Protein AF-A0A815M3U6-F1 (afdb_monomer_lite)

pLDDT: mean 87.78, std 8.91, range [56.91, 95.94]

Structure (mmCIF, N/CA/C/O backbone):
data_AF-A0A815M3U6-F1
#
_entry.id   AF-A0A815M3U6-F1
#
loop_
_atom_site.group_PDB
_atom_site.id
_atom_site.type_symbol
_atom_site.label_atom_id
_atom_site.label_alt_id
_atom_site.label_comp_id
_atom_site.label_asym_id
_atom_site.label_entity_id
_atom_site.label_seq_id
_atom_site.pdbx_PDB_ins_code
_atom_site.Cartn_x
_atom_site.Cartn_y
_atom_site.Cartn_z
_atom_site.occupancy
_atom_site.B_iso_or_equiv
_atom_site.auth_seq_id
_atom_site.auth_comp_id
_atom_site.auth_asym_id
_atom_site.auth_atom_id
_atom_site.pdbx_PDB_model_num
ATOM 1 N N . ALA A 1 1 ? 5.614 4.919 0.898 1.00 80.44 1 ALA A N 1
ATOM 2 C CA . ALA A 1 1 ? 4.255 5.509 0.845 1.00 80.44 1 ALA A CA 1
ATOM 3 C C . ALA A 1 1 ? 4.034 6.233 2.158 1.00 80.44 1 ALA A C 1
ATOM 5 O O . ALA A 1 1 ? 4.065 5.589 3.197 1.00 80.44 1 ALA A O 1
ATOM 6 N N . ARG A 1 2 ? 3.893 7.560 2.130 1.00 87.69 2 ARG A N 1
ATOM 7 C CA . ARG A 1 2 ? 3.944 8.385 3.345 1.00 87.69 2 ARG A CA 1
ATOM 8 C C . ARG A 1 2 ? 2.627 8.373 4.095 1.00 87.69 2 ARG A C 1
ATOM 10 O O . ARG A 1 2 ? 1.573 8.512 3.481 1.00 87.69 2 ARG A O 1
ATOM 17 N N . THR A 1 3 ? 2.704 8.283 5.416 1.00 90.44 3 THR A N 1
ATOM 18 C CA . THR A 1 3 ? 1.543 8.394 6.297 1.00 90.44 3 THR A CA 1
ATOM 19 C C . THR A 1 3 ? 1.595 9.692 7.086 1.00 90.44 3 THR A C 1
ATOM 21 O O . THR A 1 3 ? 2.644 10.133 7.566 1.00 90.44 3 THR A O 1
ATOM 24 N N . PHE A 1 4 ? 0.431 10.315 7.207 1.00 92.62 4 PHE A N 1
ATOM 25 C CA . PHE A 1 4 ? 0.228 11.527 7.979 1.00 92.62 4 PHE A CA 1
ATOM 26 C C . PHE A 1 4 ? -0.971 11.307 8.889 1.00 92.62 4 PHE A C 1
ATOM 28 O O . PHE A 1 4 ? -1.939 10.658 8.493 1.00 92.62 4 PHE A O 1
ATOM 35 N N . ILE A 1 5 ? -0.911 11.863 10.093 1.00 93.12 5 ILE A N 1
ATOM 36 C CA . ILE A 1 5 ? -1.980 11.774 11.083 1.00 93.12 5 ILE A CA 1
ATOM 37 C C . ILE A 1 5 ? -2.538 13.163 11.378 1.00 93.12 5 ILE A C 1
ATOM 39 O O . ILE A 1 5 ? -1.798 14.146 11.454 1.00 93.12 5 ILE A O 1
ATOM 43 N N . SER A 1 6 ? -3.856 13.239 11.539 1.00 94.56 6 SER A N 1
ATOM 44 C CA . SER A 1 6 ? -4.550 14.421 12.034 1.00 94.56 6 SER A CA 1
ATOM 45 C C . SER A 1 6 ? -5.860 14.024 12.709 1.00 94.56 6 SER A C 1
ATOM 47 O O . SER A 1 6 ? -6.481 13.028 12.347 1.00 94.56 6 SER A O 1
ATOM 49 N N . THR A 1 7 ? -6.305 14.835 13.665 1.00 94.69 7 THR A N 1
ATOM 50 C CA . THR A 1 7 ? -7.661 14.777 14.231 1.00 94.69 7 THR A CA 1
ATOM 51 C C . THR A 1 7 ? -8.659 15.643 13.456 1.00 94.69 7 THR A C 1
ATOM 53 O O . THR A 1 7 ? -9.848 15.649 13.768 1.00 94.69 7 THR A O 1
ATOM 56 N N . ASN A 1 8 ? -8.192 16.385 12.447 1.00 95.00 8 ASN A N 1
ATOM 57 C CA . ASN A 1 8 ? -8.999 17.250 11.597 1.00 95.00 8 ASN A CA 1
ATOM 58 C C . ASN A 1 8 ? -8.639 17.006 10.120 1.00 95.00 8 ASN A C 1
ATOM 60 O O . ASN A 1 8 ? -7.518 17.320 9.716 1.00 95.00 8 ASN A O 1
ATOM 64 N N . PRO A 1 9 ? -9.569 16.528 9.274 1.00 93.12 9 PRO A N 1
ATOM 65 C CA . PRO A 1 9 ? -9.266 16.260 7.867 1.00 93.12 9 PRO A CA 1
ATOM 66 C C . PRO A 1 9 ? -8.820 17.513 7.091 1.00 93.12 9 PRO A C 1
ATOM 68 O O . PRO A 1 9 ? -8.157 17.394 6.063 1.00 93.12 9 PRO A O 1
ATOM 71 N N . LEU A 1 10 ? -9.149 18.715 7.580 1.00 95.19 10 LEU A N 1
ATOM 72 C CA . LEU A 1 10 ? -8.823 19.980 6.922 1.00 95.19 10 LEU A CA 1
ATOM 73 C C . LEU A 1 10 ? -7.428 20.534 7.257 1.00 95.19 10 LEU A C 1
ATOM 75 O O . LEU A 1 10 ? -7.032 21.533 6.660 1.00 95.19 10 LEU A O 1
ATOM 79 N N . GLY A 1 11 ? -6.669 19.955 8.194 1.00 93.31 11 GLY A N 1
ATOM 80 C CA . GLY A 1 11 ? -5.365 20.522 8.552 1.00 93.31 11 GLY A CA 1
ATOM 81 C C . GLY A 1 11 ? -4.680 19.864 9.741 1.00 93.31 11 GLY A C 1
ATOM 82 O O . GLY A 1 11 ? -5.146 18.854 10.248 1.00 93.31 11 GLY A O 1
ATOM 83 N N . ASN A 1 12 ? -3.566 20.448 10.193 1.00 95.12 12 ASN A N 1
ATOM 84 C CA . ASN A 1 12 ? -2.720 19.932 11.284 1.00 95.12 12 ASN A CA 1
ATOM 85 C C . ASN A 1 12 ? -2.173 18.513 11.047 1.00 95.12 12 ASN A C 1
ATOM 87 O O . ASN A 1 12 ? -1.914 17.766 11.989 1.00 95.12 12 ASN A O 1
ATOM 91 N N . TRP A 1 13 ? -1.975 18.158 9.778 1.00 95.94 13 TRP A N 1
ATOM 92 C CA . TRP A 1 13 ? -1.342 16.909 9.386 1.00 95.94 13 TRP A CA 1
ATOM 93 C C . TRP A 1 13 ? 0.107 16.874 9.863 1.00 95.94 13 TRP A C 1
ATOM 95 O O . TRP A 1 13 ? 0.918 17.721 9.489 1.00 95.94 13 TRP A O 1
ATOM 105 N N . THR A 1 14 ? 0.424 15.880 10.684 1.00 94.69 14 THR A N 1
ATOM 106 C CA . THR A 1 14 ? 1.785 15.604 11.145 1.00 94.69 14 THR A CA 1
ATOM 107 C C . THR A 1 14 ? 2.277 14.344 10.454 1.00 94.69 14 THR A C 1
ATOM 109 O O . THR A 1 14 ? 1.550 13.354 10.377 1.00 94.69 14 THR A O 1
ATOM 112 N N . TYR A 1 15 ? 3.497 14.382 9.922 1.00 92.06 15 TYR A N 1
ATOM 113 C CA . TYR A 1 15 ? 4.137 13.184 9.387 1.00 92.06 15 TYR A CA 1
ATOM 114 C C . TYR A 1 15 ? 4.285 12.137 10.497 1.00 92.06 15 TYR A C 1
ATOM 116 O O . TYR A 1 15 ? 4.791 12.453 11.573 1.00 92.06 15 TYR A O 1
ATOM 124 N N . LEU A 1 16 ? 3.829 10.912 10.232 1.00 90.75 16 LEU A N 1
ATOM 125 C CA . LEU A 1 16 ? 3.893 9.806 11.185 1.00 90.75 16 LEU A CA 1
ATOM 126 C C . L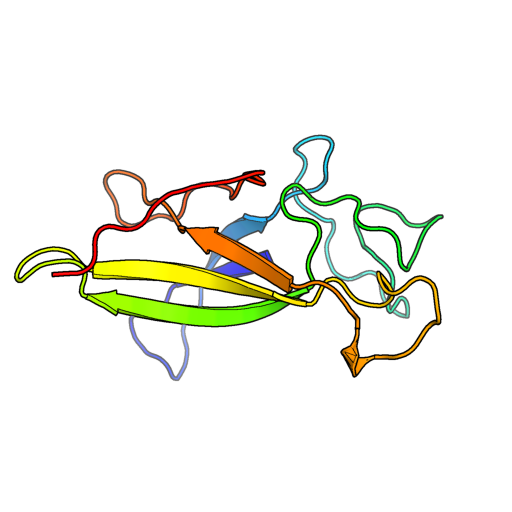EU A 1 16 ? 5.049 8.864 10.837 1.00 90.75 16 LEU A C 1
ATOM 128 O O . LEU A 1 16 ? 5.983 8.705 11.621 1.00 90.75 16 LEU A O 1
ATOM 132 N N . SER A 1 17 ? 4.988 8.243 9.659 1.00 89.94 17 SER A N 1
ATOM 133 C CA . SER A 1 17 ? 5.979 7.270 9.192 1.00 89.94 17 SER A CA 1
ATOM 134 C C . SER A 1 17 ? 5.854 6.992 7.689 1.00 89.94 17 SER A C 1
ATOM 136 O O . SER A 1 17 ? 4.931 7.461 7.013 1.00 89.94 17 SER A O 1
ATOM 138 N N . GLU A 1 18 ? 6.758 6.166 7.164 1.00 90.81 18 GLU A N 1
ATOM 139 C CA . GLU A 1 18 ? 6.567 5.485 5.886 1.00 90.81 18 GLU A CA 1
ATOM 140 C C . GLU A 1 18 ? 5.809 4.170 6.104 1.00 90.81 18 GLU A C 1
ATOM 142 O O . GLU A 1 18 ? 6.063 3.431 7.052 1.00 90.81 18 GLU A O 1
ATOM 147 N N . LEU A 1 19 ? 4.888 3.868 5.197 1.00 91.94 19 LEU A N 1
ATOM 148 C CA . LEU A 1 19 ? 4.189 2.588 5.108 1.00 91.94 19 LEU A CA 1
ATOM 149 C C . LEU A 1 19 ? 4.902 1.617 4.156 1.00 91.94 19 LEU A C 1
ATOM 151 O O . LEU A 1 19 ? 4.779 0.408 4.299 1.00 91.94 19 LEU A O 1
ATOM 155 N N . ASP A 1 20 ? 5.654 2.138 3.189 1.00 91.50 20 ASP A N 1
ATOM 156 C CA . ASP A 1 20 ? 6.360 1.347 2.178 1.00 91.50 20 ASP A CA 1
ATOM 157 C C . ASP A 1 20 ? 7.772 1.898 2.010 1.00 91.50 20 ASP A C 1
ATOM 159 O O . ASP A 1 20 ? 7.941 3.098 1.763 1.00 91.50 20 ASP A O 1
ATOM 163 N N . TYR A 1 21 ? 8.750 1.021 2.196 1.00 92.44 21 TYR A N 1
ATOM 164 C CA . TYR A 1 21 ? 10.175 1.315 2.289 1.00 92.44 21 TYR A CA 1
ATOM 165 C C . TYR A 1 21 ? 10.893 0.878 1.016 1.00 92.44 21 TYR A C 1
ATOM 167 O O . TYR A 1 21 ? 10.355 0.122 0.212 1.00 92.44 21 TYR A O 1
ATOM 175 N N . CYS A 1 22 ? 12.134 1.315 0.832 1.00 90.50 22 CYS A N 1
ATOM 176 C CA . CYS A 1 22 ? 13.000 0.742 -0.189 1.00 90.50 22 CYS A CA 1
ATOM 177 C C . CYS A 1 22 ? 13.299 -0.732 0.121 1.00 90.50 22 CYS A C 1
ATOM 179 O O . CYS A 1 22 ? 13.271 -1.148 1.280 1.00 90.50 22 CYS A O 1
ATOM 181 N N . ALA A 1 23 ? 13.622 -1.536 -0.896 1.00 88.00 23 ALA A N 1
ATOM 182 C CA . ALA A 1 23 ? 13.890 -2.968 -0.702 1.00 88.00 23 ALA A CA 1
ATOM 183 C C . ALA A 1 23 ? 15.095 -3.261 0.221 1.00 88.00 23 ALA A C 1
ATOM 185 O O . ALA A 1 23 ? 15.209 -4.365 0.748 1.00 88.00 23 ALA A O 1
ATOM 186 N N . ASP A 1 24 ? 15.978 -2.279 0.447 1.00 88.44 24 ASP A N 1
ATOM 187 C CA . ASP A 1 24 ? 17.077 -2.347 1.422 1.00 88.44 24 ASP A CA 1
ATOM 188 C C . ASP A 1 24 ? 16.650 -1.986 2.863 1.00 88.44 24 ASP A C 1
ATOM 190 O O . ASP A 1 24 ? 17.485 -1.941 3.767 1.00 88.44 24 ASP A O 1
ATOM 194 N N . GLY A 1 25 ? 15.357 -1.730 3.085 1.00 87.00 25 GLY A N 1
ATOM 195 C CA . GLY A 1 25 ? 14.752 -1.407 4.376 1.00 87.00 25 GLY A CA 1
ATOM 196 C C . GLY A 1 25 ? 14.827 0.068 4.772 1.00 87.00 25 GLY A C 1
ATOM 197 O O . GLY A 1 25 ? 14.348 0.426 5.849 1.00 87.00 25 GLY A O 1
ATOM 198 N N . LYS A 1 26 ? 15.411 0.946 3.947 1.00 90.56 26 LYS A N 1
ATOM 199 C CA . LYS A 1 26 ? 15.480 2.384 4.250 1.00 90.56 26 LYS A CA 1
ATOM 200 C C . LYS A 1 26 ? 14.215 3.115 3.829 1.00 90.56 26 LYS A C 1
ATOM 202 O O . LYS A 1 26 ? 13.527 2.719 2.890 1.00 90.56 26 LYS A O 1
ATOM 207 N N . ALA A 1 27 ? 13.916 4.206 4.530 1.00 89.31 27 ALA A N 1
ATOM 208 C CA . ALA A 1 27 ? 12.870 5.121 4.097 1.00 89.31 27 ALA A CA 1
ATOM 209 C C . ALA A 1 27 ? 13.246 5.709 2.722 1.00 89.31 27 ALA A C 1
ATOM 211 O O . ALA A 1 27 ? 14.421 6.043 2.521 1.00 89.31 27 ALA A O 1
ATOM 212 N N . PRO A 1 28 ? 12.292 5.847 1.786 1.00 87.19 28 PRO A N 1
ATOM 213 C CA . PRO A 1 28 ? 12.552 6.524 0.526 1.00 87.19 28 PRO A CA 1
ATOM 214 C C . PRO A 1 28 ? 13.015 7.966 0.789 1.00 87.19 28 PRO A C 1
ATOM 216 O O . PRO A 1 28 ? 12.457 8.620 1.677 1.00 87.19 28 PRO A O 1
ATOM 219 N N . PRO A 1 29 ? 14.018 8.480 0.055 1.00 82.69 29 PRO A N 1
ATOM 220 C CA . PRO A 1 29 ? 14.444 9.866 0.202 1.00 82.69 29 PRO A CA 1
ATOM 221 C C . PRO A 1 29 ? 13.290 10.839 -0.071 1.00 82.69 29 PRO A C 1
ATOM 223 O O . PRO A 1 29 ? 12.320 10.513 -0.764 1.00 82.69 29 PRO A O 1
ATOM 226 N N . ASP A 1 30 ? 13.409 12.052 0.471 1.00 74.31 30 ASP A N 1
ATOM 227 C CA . ASP A 1 30 ? 12.520 13.152 0.109 1.00 74.31 30 ASP A CA 1
ATOM 228 C C . ASP A 1 30 ? 12.556 13.439 -1.387 1.00 74.31 30 ASP A C 1
ATOM 230 O O . ASP A 1 30 ? 13.560 13.185 -2.053 1.00 74.31 30 ASP A O 1
ATOM 234 N N . HIS A 1 31 ? 11.414 13.925 -1.890 1.00 67.50 31 HIS A N 1
ATOM 235 C CA . HIS A 1 31 ? 11.199 14.269 -3.291 1.00 67.50 31 HIS A CA 1
ATOM 236 C C . HIS A 1 31 ? 12.458 14.889 -3.898 1.00 67.50 31 HIS A C 1
ATOM 238 O O . HIS A 1 31 ? 12.957 15.910 -3.421 1.00 67.50 31 HIS A O 1
ATOM 244 N N . ILE A 1 32 ? 12.964 14.260 -4.954 1.00 65.25 32 ILE A N 1
ATOM 245 C CA . ILE A 1 32 ? 14.096 14.781 -5.704 1.00 65.25 32 ILE A CA 1
ATOM 246 C C . ILE A 1 32 ? 13.515 15.683 -6.790 1.00 65.25 32 ILE A C 1
ATOM 248 O O . ILE A 1 32 ? 12.845 15.210 -7.709 1.00 65.25 32 ILE A O 1
ATOM 252 N N . ASP A 1 33 ? 13.746 16.989 -6.668 1.00 59.47 33 ASP A N 1
ATOM 253 C CA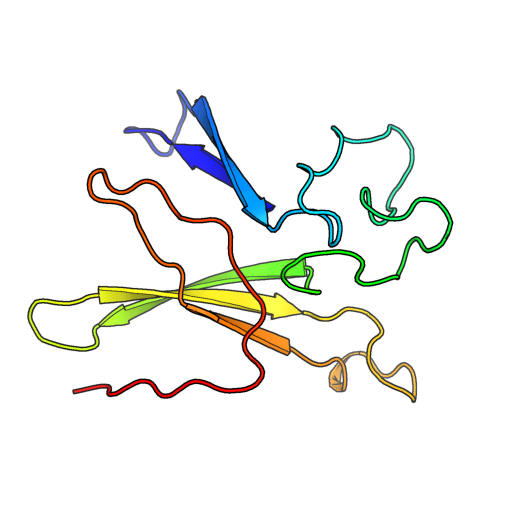 . ASP A 1 33 ? 13.222 17.976 -7.612 1.00 59.47 33 ASP A CA 1
ATOM 254 C C . ASP A 1 33 ? 13.581 17.632 -9.065 1.00 59.47 33 ASP A C 1
ATOM 256 O O . ASP A 1 33 ? 14.731 17.352 -9.406 1.00 59.47 33 ASP A O 1
ATOM 260 N N . GLY A 1 34 ? 12.564 17.653 -9.934 1.00 58.38 34 GLY A N 1
ATOM 261 C CA . GLY A 1 34 ? 12.702 17.357 -11.361 1.00 58.38 34 GLY A CA 1
ATOM 262 C C . GLY A 1 34 ? 12.725 15.868 -11.724 1.00 58.38 34 GLY A C 1
ATOM 263 O O . GLY A 1 34 ? 12.946 15.547 -12.892 1.00 58.38 34 GLY A O 1
ATOM 264 N N . GLN A 1 35 ? 12.485 14.959 -10.772 1.00 56.91 35 GLN A N 1
ATOM 265 C CA . GLN A 1 35 ? 12.508 13.515 -11.006 1.00 56.91 35 GLN A CA 1
ATOM 266 C C . GLN A 1 35 ? 11.157 12.846 -10.702 1.00 56.91 35 GLN A C 1
ATOM 268 O O . GLN A 1 35 ? 10.790 12.636 -9.553 1.00 56.91 35 GLN A O 1
ATOM 273 N N . ASN A 1 36 ? 10.457 12.394 -11.751 1.00 58.06 36 ASN A N 1
ATOM 274 C CA . ASN A 1 36 ? 9.323 11.457 -11.648 1.00 58.06 36 ASN A CA 1
ATOM 275 C C . ASN A 1 36 ? 9.822 9.998 -11.532 1.00 58.06 36 ASN A C 1
ATOM 277 O O . ASN A 1 36 ? 9.377 9.120 -12.269 1.00 58.06 36 ASN A O 1
ATOM 281 N N . ILE A 1 37 ? 10.836 9.765 -10.698 1.00 64.25 37 ILE A N 1
ATOM 282 C CA . ILE A 1 37 ? 11.643 8.535 -10.657 1.00 64.25 37 ILE A CA 1
ATOM 283 C C . ILE A 1 37 ? 11.288 7.749 -9.395 1.00 64.25 37 ILE A C 1
ATOM 285 O O . ILE A 1 37 ? 10.951 8.347 -8.376 1.00 64.25 37 ILE A O 1
ATOM 289 N N . ASN A 1 38 ? 11.403 6.418 -9.437 1.00 75.50 38 ASN A N 1
ATOM 290 C CA . ASN A 1 38 ? 11.474 5.592 -8.235 1.00 75.50 38 ASN A CA 1
ATOM 291 C C . ASN A 1 38 ? 12.569 6.126 -7.270 1.00 75.50 38 ASN A C 1
ATOM 293 O O . ASN A 1 38 ? 13.759 5.948 -7.545 1.00 75.50 38 ASN A O 1
ATOM 297 N N . PRO A 1 39 ? 12.211 6.721 -6.113 1.00 78.06 39 PRO A N 1
ATOM 298 C CA . PRO A 1 39 ? 13.182 7.294 -5.175 1.00 78.06 39 PRO A CA 1
ATOM 299 C C . PRO A 1 39 ? 14.106 6.242 -4.539 1.00 78.06 39 PRO A C 1
ATOM 301 O O . PRO A 1 39 ? 15.171 6.578 -4.030 1.00 78.06 39 PRO A O 1
ATOM 304 N N . CYS A 1 40 ? 13.733 4.964 -4.595 1.00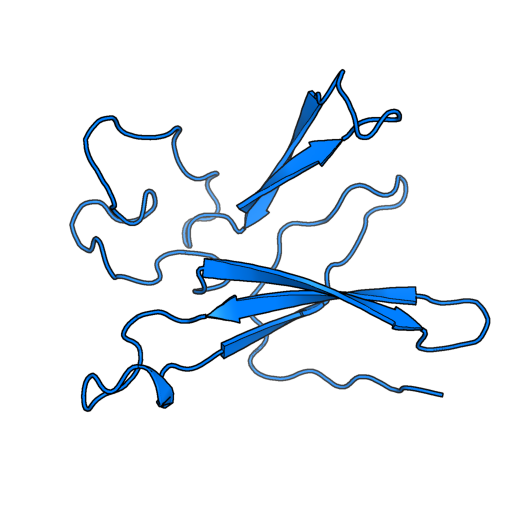 84.56 40 CYS A N 1
A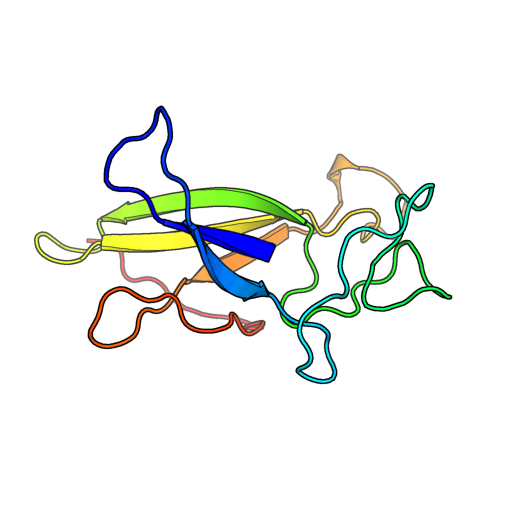TOM 305 C CA . CYS A 1 40 ? 14.539 3.845 -4.125 1.00 84.56 40 CYS A CA 1
ATOM 306 C C . CYS A 1 40 ? 15.482 3.276 -5.196 1.00 84.56 40 CYS A C 1
ATOM 308 O O . CYS A 1 40 ? 16.285 2.396 -4.887 1.00 84.56 40 CYS A O 1
ATOM 310 N N . SER A 1 41 ? 15.407 3.732 -6.452 1.00 82.50 41 SER A N 1
ATOM 311 C CA . SER A 1 41 ? 16.329 3.328 -7.520 1.00 82.50 41 SER A CA 1
ATOM 312 C C . SER A 1 41 ? 16.451 4.407 -8.599 1.00 82.50 41 SER A C 1
ATOM 314 O O . SER A 1 41 ? 15.706 4.428 -9.576 1.00 82.50 41 SER A O 1
ATOM 316 N N . LEU A 1 42 ? 17.449 5.285 -8.464 1.00 77.44 42 LEU A N 1
ATOM 317 C CA . LEU A 1 42 ? 17.665 6.387 -9.415 1.00 77.44 42 LEU A CA 1
ATOM 318 C C . LEU A 1 42 ? 18.036 5.913 -10.827 1.00 77.44 42 LEU A C 1
ATOM 320 O O . LEU A 1 42 ? 17.740 6.588 -11.809 1.00 77.44 42 LEU A O 1
ATOM 324 N N . ASN A 1 43 ? 18.676 4.745 -10.923 1.00 80.06 43 ASN A N 1
ATOM 325 C CA . ASN A 1 43 ? 19.095 4.153 -12.195 1.00 80.06 43 ASN A CA 1
ATOM 326 C C . ASN A 1 43 ? 17.986 3.322 -12.859 1.00 80.06 43 ASN A C 1
ATOM 328 O O . ASN A 1 43 ? 18.140 2.925 -14.011 1.00 80.06 43 ASN A O 1
ATOM 332 N N . ASP A 1 44 ? 16.891 3.053 -12.144 1.00 76.62 44 ASP A N 1
ATOM 333 C CA . ASP A 1 44 ? 15.727 2.336 -12.657 1.00 76.62 44 ASP A CA 1
ATOM 334 C C . ASP A 1 44 ? 14.440 3.085 -12.262 1.00 76.62 44 ASP A C 1
ATOM 336 O O . ASP A 1 44 ? 13.753 2.697 -11.311 1.00 76.62 44 ASP A O 1
ATOM 340 N N . PRO A 1 45 ? 14.113 4.188 -12.970 1.00 69.94 45 PRO A N 1
ATOM 341 C CA . PRO A 1 45 ? 12.994 5.072 -12.632 1.00 69.94 45 PRO A CA 1
ATOM 342 C C . PRO A 1 45 ? 11.637 4.375 -12.613 1.00 69.94 45 PRO A C 1
ATOM 344 O O . PRO A 1 45 ? 10.727 4.847 -11.936 1.00 69.94 45 PRO A O 1
ATOM 347 N N . TYR A 1 46 ? 11.508 3.280 -13.360 1.00 69.56 46 TYR A N 1
ATOM 348 C CA . TYR A 1 46 ? 10.291 2.478 -13.462 1.00 69.56 46 TYR A CA 1
ATOM 349 C C . TYR A 1 46 ? 10.408 1.154 -12.701 1.00 69.56 46 TYR A C 1
ATOM 351 O O . TYR A 1 46 ? 9.487 0.341 -12.735 1.00 69.56 46 TYR A O 1
ATOM 359 N N . GLY A 1 47 ? 11.535 0.931 -12.027 1.00 69.06 47 GLY A N 1
ATOM 360 C CA . GLY A 1 47 ? 11.784 -0.250 -11.228 1.00 69.06 47 GLY A CA 1
ATOM 361 C C . GLY A 1 47 ? 10.867 -0.313 -10.026 1.00 69.06 47 GLY A C 1
ATOM 362 O O . GLY A 1 47 ? 10.254 0.673 -9.615 1.00 69.06 47 GLY A O 1
ATOM 363 N N . THR A 1 48 ? 10.823 -1.476 -9.396 1.00 75.81 48 THR A N 1
ATOM 364 C CA . THR A 1 48 ? 9.934 -1.718 -8.264 1.00 75.81 48 THR A CA 1
ATOM 365 C C . THR A 1 48 ? 10.697 -1.939 -6.962 1.00 75.81 48 THR A C 1
ATOM 367 O O . THR A 1 48 ? 10.366 -2.841 -6.198 1.00 75.81 48 THR A O 1
ATOM 370 N N . ASN A 1 49 ? 11.756 -1.155 -6.728 1.00 86.25 49 ASN A N 1
ATOM 371 C CA . ASN A 1 49 ? 12.686 -1.326 -5.603 1.00 86.25 49 ASN A CA 1
ATOM 372 C C . ASN A 1 49 ? 12.110 -0.897 -4.235 1.00 86.25 49 ASN A C 1
ATOM 374 O O . ASN A 1 49 ? 12.770 -0.210 -3.457 1.00 86.25 49 ASN A O 1
ATOM 378 N N . PHE A 1 50 ? 10.874 -1.296 -3.960 1.00 89.94 50 PHE A N 1
ATOM 379 C CA . PHE A 1 50 ? 10.139 -1.067 -2.725 1.00 89.94 50 PHE A CA 1
ATOM 380 C C . PHE A 1 50 ? 9.801 -2.395 -2.048 1.00 89.94 50 PHE A C 1
ATOM 382 O O . PHE A 1 50 ? 9.761 -3.444 -2.696 1.00 89.94 50 PHE A O 1
ATOM 389 N N . THR A 1 51 ? 9.518 -2.344 -0.749 1.00 91.88 51 THR A N 1
ATOM 390 C CA . THR A 1 51 ? 9.031 -3.485 0.030 1.00 91.88 51 THR A CA 1
ATOM 391 C C . THR A 1 51 ? 7.696 -4.009 -0.485 1.00 91.88 51 THR A C 1
ATOM 393 O O . THR A 1 51 ? 7.478 -5.219 -0.466 1.00 91.88 51 THR A O 1
ATOM 396 N N . VAL A 1 52 ? 6.839 -3.127 -1.005 1.00 92.00 52 VAL A N 1
ATOM 397 C CA . VAL A 1 52 ? 5.682 -3.456 -1.833 1.00 92.00 52 VAL A CA 1
ATOM 398 C C . VAL A 1 52 ? 5.871 -2.783 -3.199 1.00 92.00 52 VAL A C 1
ATOM 400 O O . VAL A 1 52 ? 5.785 -1.568 -3.308 1.00 92.00 52 VAL A O 1
ATOM 403 N N . PRO A 1 53 ? 6.124 -3.544 -4.275 1.00 89.12 53 PRO A N 1
ATOM 404 C CA . PRO A 1 53 ? 6.478 -3.017 -5.593 1.00 89.12 53 PRO A CA 1
ATOM 405 C C . PRO A 1 53 ? 5.294 -2.395 -6.370 1.00 89.12 53 PRO A C 1
ATOM 407 O O . PRO A 1 53 ? 5.045 -2.801 -7.506 1.00 89.12 53 PRO A O 1
ATOM 410 N N . ALA A 1 54 ? 4.551 -1.449 -5.784 1.00 89.88 54 ALA A N 1
ATOM 411 C CA . ALA A 1 54 ? 3.369 -0.820 -6.379 1.00 89.88 54 ALA A CA 1
ATOM 412 C C . ALA A 1 54 ? 3.205 0.660 -5.987 1.00 89.88 54 ALA A C 1
ATOM 414 O O . ALA A 1 54 ? 3.554 1.082 -4.887 1.00 89.88 54 ALA A O 1
ATOM 415 N N . GLN A 1 55 ? 2.620 1.455 -6.884 1.00 87.38 55 GLN A N 1
ATOM 416 C CA . GLN A 1 55 ? 2.178 2.811 -6.572 1.00 87.38 55 GLN A CA 1
ATOM 417 C C . GLN A 1 55 ? 0.804 2.755 -5.903 1.00 87.38 55 GLN A C 1
ATOM 419 O O . GLN A 1 55 ? -0.111 2.113 -6.420 1.00 87.38 55 GLN A O 1
ATOM 424 N N . GLN A 1 56 ? 0.645 3.460 -4.779 1.00 90.75 56 GLN A N 1
ATOM 425 C CA . GLN A 1 56 ? -0.629 3.508 -4.063 1.00 90.75 56 GLN A CA 1
ATOM 426 C C . GLN A 1 56 ? -1.734 4.067 -4.959 1.00 90.75 56 GLN A C 1
ATOM 428 O O . GLN A 1 56 ? -1.610 5.170 -5.491 1.00 90.75 56 GLN A O 1
ATOM 433 N N . PHE A 1 57 ? -2.838 3.330 -5.047 1.00 92.00 57 PHE A N 1
ATOM 434 C CA . PHE A 1 57 ? -4.075 3.797 -5.656 1.00 92.00 57 PHE A CA 1
ATOM 435 C C . PHE A 1 57 ? -5.118 4.127 -4.583 1.00 92.00 57 PHE A C 1
ATOM 437 O O . PHE A 1 57 ? -5.710 5.203 -4.614 1.00 92.00 57 PHE A O 1
ATOM 444 N N . ASN A 1 58 ? -5.337 3.230 -3.612 1.00 94.00 58 ASN A N 1
ATOM 445 C CA . ASN A 1 58 ? -6.296 3.438 -2.521 1.00 94.00 58 ASN A CA 1
ATOM 446 C C . ASN A 1 58 ? -5.977 2.556 -1.295 1.00 94.00 58 ASN A C 1
ATOM 448 O O . ASN A 1 58 ? -5.126 1.670 -1.354 1.00 94.00 58 ASN A O 1
ATOM 452 N N . VAL A 1 59 ? -6.689 2.790 -0.194 1.00 94.94 59 VAL A N 1
ATOM 453 C CA . VAL A 1 59 ? -6.816 1.882 0.946 1.00 94.94 59 VAL A CA 1
ATOM 454 C C . VAL A 1 59 ? -8.294 1.520 1.089 1.00 94.94 59 VAL A C 1
ATOM 456 O O . VAL A 1 59 ? -9.124 2.382 1.364 1.00 94.94 59 VAL A O 1
ATOM 459 N N . ALA A 1 60 ? -8.637 0.250 0.885 1.00 94.44 60 ALA A N 1
ATOM 460 C CA . ALA A 1 60 ? -9.997 -0.239 1.074 1.00 94.44 60 ALA A CA 1
ATOM 461 C C . ALA A 1 60 ? -10.237 -0.615 2.543 1.00 94.44 60 ALA A C 1
ATOM 463 O O . ALA A 1 60 ? -9.395 -1.253 3.172 1.00 94.44 60 ALA A O 1
ATOM 464 N N . THR A 1 61 ? -11.402 -0.252 3.073 1.00 94.38 61 THR A N 1
ATOM 465 C CA . THR A 1 61 ? -11.854 -0.641 4.414 1.00 94.38 61 THR A CA 1
ATOM 466 C C . THR A 1 61 ? -12.789 -1.840 4.291 1.00 94.38 61 THR A C 1
ATOM 468 O O . THR A 1 61 ? -13.826 -1.750 3.634 1.00 94.38 61 THR A O 1
ATOM 471 N N . LEU A 1 62 ? -12.413 -2.965 4.893 1.00 92.50 62 LEU A N 1
ATOM 472 C CA . LEU A 1 62 ? -13.112 -4.242 4.788 1.00 92.50 62 LEU A CA 1
ATOM 473 C C . LEU A 1 62 ? -13.572 -4.686 6.185 1.00 92.50 62 LEU A C 1
ATOM 475 O O . LEU A 1 62 ? -12.724 -5.066 6.993 1.00 92.50 62 LEU A O 1
ATOM 479 N N . PRO A 1 63 ? -14.878 -4.659 6.501 1.00 91.38 63 PRO A N 1
ATOM 480 C CA . PRO A 1 63 ? -15.377 -5.308 7.707 1.00 91.38 63 PRO A CA 1
ATOM 481 C C . PRO A 1 63 ? -15.233 -6.824 7.524 1.00 91.38 63 PRO A C 1
ATOM 483 O O . PRO A 1 63 ? -15.816 -7.391 6.602 1.00 91.38 63 PRO A O 1
ATOM 486 N N . ILE A 1 64 ? -14.406 -7.467 8.348 1.00 91.69 64 ILE A N 1
ATOM 487 C CA . ILE A 1 64 ? -14.165 -8.921 8.275 1.00 91.69 64 ILE A CA 1
ATOM 488 C C . ILE A 1 64 ? -14.907 -9.688 9.374 1.00 91.69 64 ILE A C 1
ATOM 490 O O . ILE A 1 64 ? -15.094 -10.897 9.258 1.00 91.69 64 ILE A O 1
ATOM 494 N N . SER A 1 65 ? -15.391 -8.981 10.397 1.00 89.25 65 SER A N 1
ATOM 495 C CA . SER A 1 65 ? -16.378 -9.457 11.368 1.00 89.25 65 SER A CA 1
ATOM 496 C C . SER A 1 65 ? -17.173 -8.270 11.936 1.00 89.25 65 SER A C 1
ATOM 498 O O . SER A 1 65 ? -16.970 -7.123 11.533 1.00 89.25 65 SER A O 1
ATOM 500 N N . SER A 1 66 ? -18.068 -8.517 12.898 1.00 87.69 66 SER A N 1
ATOM 501 C CA . SER A 1 66 ? -18.800 -7.454 13.605 1.00 87.69 66 SER A CA 1
ATOM 502 C C . SER A 1 66 ? -17.910 -6.533 14.446 1.00 87.69 66 SER A C 1
ATOM 504 O O . SER A 1 66 ? -18.337 -5.434 14.790 1.00 87.69 66 SER A O 1
ATOM 506 N N . GLU A 1 67 ? -16.703 -6.978 14.800 1.00 89.06 67 GLU A N 1
ATOM 507 C CA . GLU A 1 67 ? -15.787 -6.258 15.697 1.00 89.06 67 GLU A CA 1
ATOM 508 C C . GLU A 1 67 ? -14.459 -5.894 15.021 1.00 89.06 67 GLU A C 1
ATOM 510 O O . GLU A 1 67 ? -13.691 -5.099 15.558 1.00 89.06 67 GLU A O 1
ATOM 515 N N . GLU A 1 68 ? -14.185 -6.443 13.836 1.00 89.25 68 GLU A N 1
ATOM 516 C CA . GLU A 1 68 ? -12.884 -6.330 13.186 1.00 89.25 68 GLU A CA 1
ATOM 517 C C . GLU A 1 68 ? -12.996 -5.716 11.789 1.00 89.25 68 GLU A C 1
ATOM 519 O O . GLU A 1 68 ? -13.750 -6.167 10.921 1.00 89.25 68 GLU A O 1
ATOM 524 N N . THR A 1 69 ? -12.195 -4.674 11.572 1.00 92.19 69 THR A N 1
ATOM 525 C CA . THR A 1 69 ? -12.044 -3.998 10.286 1.00 92.19 69 THR A CA 1
ATOM 526 C C . THR A 1 69 ? -10.611 -4.141 9.803 1.00 92.19 69 THR A C 1
ATOM 528 O O . THR A 1 69 ? -9.670 -3.735 10.481 1.00 92.19 69 THR A O 1
ATOM 531 N N . LEU A 1 70 ? -10.457 -4.673 8.597 1.00 93.44 70 LEU A N 1
ATOM 532 C CA . LEU A 1 70 ? -9.192 -4.752 7.891 1.00 93.44 70 LEU A CA 1
ATOM 533 C C . LEU A 1 70 ? -9.033 -3.547 6.960 1.00 93.44 70 LEU A C 1
ATOM 535 O O . LEU A 1 70 ? -9.941 -3.203 6.203 1.00 93.44 70 LEU A O 1
ATOM 539 N N . TYR A 1 71 ? -7.842 -2.957 6.951 1.00 94.81 71 TYR A N 1
ATOM 540 C CA . TYR A 1 71 ? -7.453 -1.959 5.958 1.00 94.81 71 TYR A CA 1
ATOM 541 C C . TYR A 1 71 ? -6.554 -2.619 4.915 1.00 94.81 71 TYR A C 1
ATOM 543 O O . TYR A 1 71 ? -5.539 -3.224 5.246 1.00 94.81 71 TYR A O 1
ATOM 551 N N . MET A 1 72 ? -6.936 -2.529 3.647 1.00 95.25 72 MET A N 1
ATOM 552 C CA . MET A 1 72 ? -6.253 -3.176 2.532 1.00 95.25 72 MET A CA 1
ATOM 553 C C . MET A 1 72 ? -5.617 -2.116 1.643 1.00 95.25 72 MET A C 1
ATOM 555 O O . MET A 1 72 ? -6.322 -1.371 0.963 1.00 95.25 72 MET A O 1
ATOM 559 N N . TYR A 1 73 ? -4.290 -2.061 1.621 1.00 95.88 73 TYR A N 1
ATOM 560 C CA . TYR A 1 73 ? -3.567 -1.302 0.612 1.00 95.88 73 TYR A CA 1
ATOM 561 C C . TYR A 1 73 ? -3.843 -1.898 -0.769 1.00 95.88 73 TYR A C 1
ATOM 563 O O . TYR A 1 73 ? -3.752 -3.112 -0.965 1.00 95.88 73 TYR A O 1
ATOM 571 N N . TYR A 1 74 ? -4.133 -1.028 -1.730 1.00 94.69 74 TYR A N 1
ATOM 572 C CA . TYR A 1 74 ? -4.317 -1.372 -3.129 1.00 94.69 74 TYR A CA 1
ATOM 573 C C . TYR A 1 74 ? -3.484 -0.434 -4.007 1.00 94.69 74 TYR A C 1
ATOM 575 O O . TYR A 1 74 ? -3.599 0.794 -3.917 1.00 94.69 74 TYR A O 1
ATOM 583 N N . GLY A 1 75 ? -2.648 -1.017 -4.866 1.00 93.12 75 GLY A N 1
ATOM 584 C CA . GLY A 1 75 ? -1.758 -0.272 -5.750 1.00 93.12 75 GLY A CA 1
ATOM 585 C C . GLY A 1 75 ? -1.525 -0.928 -7.109 1.00 93.12 75 GLY A C 1
ATOM 586 O O . GLY A 1 75 ? -1.662 -2.141 -7.270 1.00 93.12 75 GLY A O 1
ATOM 587 N N . GLU A 1 76 ? -1.145 -0.106 -8.087 1.00 91.19 76 GLU A N 1
ATOM 588 C CA . GLU A 1 76 ? -0.794 -0.524 -9.450 1.00 91.19 76 GLU A CA 1
ATOM 589 C C . GLU A 1 76 ? 0.714 -0.784 -9.544 1.00 91.19 76 GLU A C 1
ATOM 591 O O . GLU A 1 76 ? 1.539 0.027 -9.113 1.00 91.19 76 GLU A O 1
ATOM 596 N N . ARG A 1 77 ? 1.095 -1.909 -10.149 1.00 90.19 77 ARG A N 1
ATOM 597 C CA . ARG A 1 77 ? 2.475 -2.185 -10.550 1.00 90.19 77 ARG A CA 1
ATOM 598 C C . ARG A 1 77 ? 2.675 -1.623 -11.953 1.00 90.19 77 ARG A C 1
ATOM 600 O O . ARG A 1 77 ? 2.579 -2.350 -12.940 1.00 90.19 77 ARG A O 1
ATOM 607 N N . PHE A 1 78 ? 2.896 -0.317 -12.028 1.00 86.44 78 PHE A N 1
ATOM 608 C CA . PHE A 1 78 ? 3.018 0.412 -13.289 1.00 86.44 78 PHE A CA 1
ATOM 609 C C . PHE A 1 78 ? 4.060 -0.223 -14.225 1.00 86.44 78 PHE A C 1
ATOM 611 O O . PHE A 1 78 ? 5.179 -0.504 -13.793 1.00 86.44 78 PHE A O 1
ATOM 618 N N . ARG A 1 79 ? 3.700 -0.422 -15.503 1.00 87.94 79 ARG A N 1
ATOM 619 C CA . ARG A 1 79 ? 4.553 -1.039 -16.545 1.00 87.94 79 ARG A CA 1
ATOM 620 C C . ARG A 1 79 ? 5.028 -2.458 -16.225 1.00 87.94 79 ARG A C 1
ATOM 622 O O . ARG A 1 79 ? 6.093 -2.878 -16.674 1.00 87.94 79 ARG A O 1
ATOM 629 N N . SER A 1 80 ? 4.258 -3.207 -15.448 1.00 89.81 80 SER A N 1
ATOM 630 C CA . SER A 1 80 ? 4.562 -4.618 -15.187 1.00 89.81 80 SER A CA 1
ATOM 631 C C . SER A 1 80 ? 4.083 -5.552 -16.299 1.00 89.81 80 SER A C 1
ATOM 633 O O . SER A 1 80 ? 4.531 -6.697 -16.367 1.00 89.81 80 SER A O 1
ATOM 635 N N . SER A 1 81 ? 3.203 -5.072 -17.179 1.00 93.50 81 SER A N 1
ATOM 636 C CA . SER A 1 81 ? 2.763 -5.791 -18.371 1.00 93.50 81 SER A CA 1
ATOM 637 C C . SER A 1 81 ? 3.914 -6.029 -19.357 1.00 93.50 81 SER A C 1
ATOM 639 O O . SER A 1 81 ? 4.655 -5.118 -19.725 1.00 93.50 81 SER A O 1
ATOM 641 N N . TYR A 1 82 ? 4.052 -7.271 -19.830 1.00 92.38 82 TYR A N 1
ATOM 642 C CA . TYR A 1 82 ? 5.077 -7.630 -20.820 1.00 92.38 82 TYR A CA 1
ATOM 643 C C . TYR A 1 82 ? 4.834 -6.966 -22.186 1.00 92.38 82 TYR A C 1
ATOM 645 O O . TYR A 1 82 ? 5.778 -6.633 -22.898 1.00 92.38 82 TYR A O 1
ATOM 653 N N . ASP A 1 83 ? 3.567 -6.770 -22.551 1.00 95.19 83 ASP A N 1
ATOM 654 C CA . ASP A 1 83 ? 3.141 -6.164 -23.816 1.00 95.19 83 ASP A CA 1
ATOM 655 C C . ASP A 1 83 ? 3.018 -4.630 -23.751 1.00 95.19 83 ASP A C 1
ATOM 657 O O . ASP A 1 83 ? 2.746 -3.989 -24.767 1.00 95.19 83 ASP A O 1
ATOM 661 N N . GLY A 1 84 ? 3.221 -4.033 -22.572 1.00 89.88 84 GLY A N 1
ATOM 662 C CA . GLY A 1 84 ? 3.086 -2.597 -22.338 1.00 89.88 84 GLY A CA 1
ATOM 663 C C . GLY A 1 84 ? 1.643 -2.080 -22.363 1.00 89.88 84 GLY A C 1
ATOM 664 O O . GLY A 1 84 ? 1.435 -0.862 -22.373 1.00 89.88 84 GLY A O 1
ATOM 665 N N . ILE A 1 85 ? 0.638 -2.962 -22.389 1.00 94.31 85 ILE A N 1
ATOM 666 C CA . ILE A 1 85 ? -0.768 -2.565 -22.329 1.00 94.31 85 ILE A CA 1
ATOM 667 C C . ILE A 1 85 ? -1.130 -2.274 -20.875 1.00 94.31 85 ILE A C 1
ATOM 669 O O . ILE A 1 85 ? -1.169 -3.169 -20.037 1.00 94.31 85 ILE A O 1
ATOM 673 N N . LYS A 1 86 ? -1.506 -1.022 -20.588 1.00 89.69 86 LYS A N 1
ATOM 674 C CA . LYS A 1 86 ? -1.826 -0.575 -19.222 1.00 89.69 86 LYS A CA 1
ATOM 675 C C . LYS A 1 86 ? -2.869 -1.448 -18.509 1.00 89.69 86 LYS A C 1
ATOM 677 O O . LYS A 1 86 ? -2.748 -1.704 -17.321 1.00 89.69 86 LYS A O 1
ATOM 682 N N . GLY A 1 87 ? -3.883 -1.933 -19.227 1.00 94.12 87 GLY A N 1
ATOM 683 C CA . GLY A 1 87 ? -4.921 -2.801 -18.654 1.00 94.12 87 GLY A CA 1
ATOM 684 C C . GLY A 1 87 ? -4.423 -4.171 -18.174 1.00 94.12 87 GLY A C 1
ATOM 685 O O . GLY A 1 87 ? -5.165 -4.870 -17.491 1.00 94.12 87 GLY A O 1
ATOM 686 N N . HIS A 1 88 ? -3.197 -4.558 -18.530 1.00 95.62 88 HIS A N 1
ATOM 687 C CA . HIS A 1 88 ? -2.552 -5.800 -18.107 1.00 95.62 88 HIS A CA 1
ATOM 688 C C . HIS A 1 88 ? -1.518 -5.583 -16.995 1.00 95.62 88 HIS A C 1
ATOM 690 O O . HIS A 1 88 ? -0.866 -6.544 -16.583 1.00 95.62 88 HIS A O 1
ATOM 696 N N . ASP A 1 89 ? -1.343 -4.348 -16.510 1.00 93.19 89 ASP A N 1
ATOM 697 C CA . ASP A 1 89 ? -0.472 -4.098 -15.369 1.00 93.19 89 ASP A CA 1
ATOM 698 C C . ASP A 1 89 ? -1.014 -4.827 -14.132 1.00 93.19 89 ASP A C 1
ATOM 700 O O . ASP A 1 89 ? -2.207 -4.812 -13.814 1.00 93.19 89 ASP A O 1
ATOM 704 N N . PHE A 1 90 ? -0.112 -5.503 -13.428 1.00 93.19 90 PHE A N 1
ATOM 705 C CA . PHE A 1 90 ? -0.432 -6.200 -12.199 1.00 93.19 90 PHE A CA 1
ATOM 706 C C . PHE A 1 90 ? -0.819 -5.223 -11.095 1.00 93.19 90 PHE A C 1
ATOM 708 O O . PHE A 1 90 ? -0.444 -4.052 -11.077 1.00 93.19 90 PHE A O 1
ATOM 715 N N . GLN A 1 91 ? -1.520 -5.755 -10.106 1.00 93.50 91 GLN A N 1
ATOM 716 C CA . GLN A 1 91 ? -1.900 -5.031 -8.905 1.00 93.50 91 GLN A CA 1
ATOM 717 C C . GLN A 1 91 ? -1.225 -5.667 -7.693 1.00 93.50 91 GLN A C 1
ATOM 719 O O . GLN A 1 91 ? -0.946 -6.868 -7.684 1.00 93.50 91 GLN A O 1
ATOM 724 N N . ALA A 1 92 ? -0.975 -4.864 -6.665 1.00 93.25 92 ALA A N 1
ATOM 725 C CA . ALA A 1 92 ? -0.605 -5.345 -5.343 1.00 93.25 92 ALA A CA 1
ATOM 726 C C . ALA A 1 92 ? -1.739 -5.043 -4.364 1.00 93.25 92 ALA A C 1
ATOM 728 O O . ALA A 1 92 ? -2.235 -3.918 -4.298 1.00 93.25 92 ALA A O 1
ATOM 729 N N . TRP A 1 93 ? -2.115 -6.064 -3.604 1.00 95.31 93 TRP A N 1
ATOM 730 C CA . TRP A 1 93 ? -3.126 -6.007 -2.557 1.00 95.31 93 TRP A CA 1
ATOM 731 C C . TRP A 1 93 ? -2.452 -6.479 -1.280 1.00 95.31 93 TRP A C 1
ATOM 733 O O . TRP A 1 93 ? -1.963 -7.605 -1.254 1.00 95.31 93 TRP A O 1
ATOM 743 N N . ILE A 1 94 ? -2.337 -5.618 -0.271 1.00 95.75 94 ILE A N 1
ATOM 744 C CA . ILE A 1 94 ? -1.559 -5.910 0.938 1.00 95.75 94 ILE A CA 1
ATOM 745 C C . ILE A 1 94 ? -2.358 -5.488 2.177 1.00 95.75 94 ILE A C 1
ATOM 7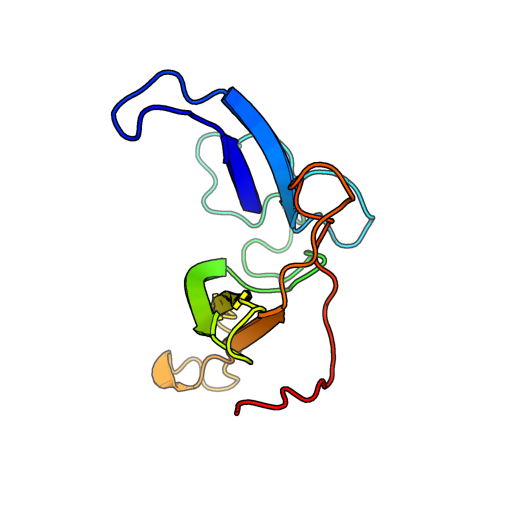47 O O . ILE A 1 94 ? -2.757 -4.325 2.268 1.00 95.75 94 ILE A O 1
ATOM 751 N N . PRO A 1 95 ? -2.602 -6.386 3.149 1.00 94.81 95 PRO A N 1
ATOM 752 C CA . PRO A 1 95 ? -3.227 -5.991 4.403 1.00 94.81 95 PRO A CA 1
ATOM 753 C C . PRO A 1 95 ? -2.298 -5.047 5.179 1.00 94.81 95 PRO A C 1
ATOM 755 O O . PRO A 1 95 ? -1.112 -5.333 5.353 1.00 94.81 95 PRO A O 1
ATOM 758 N N . ILE A 1 96 ? -2.844 -3.927 5.647 1.00 94.50 96 ILE A N 1
ATOM 759 C CA . ILE A 1 96 ? -2.153 -2.996 6.539 1.00 94.50 96 ILE A CA 1
ATOM 760 C C . ILE A 1 96 ? -2.310 -3.517 7.964 1.00 94.50 96 ILE A C 1
ATOM 762 O O . ILE A 1 96 ? -3.421 -3.672 8.468 1.00 94.50 96 ILE A O 1
ATOM 766 N N . GLU A 1 97 ? -1.181 -3.776 8.611 1.00 93.06 97 GLU A N 1
ATOM 767 C CA . GLU A 1 97 ? -1.127 -4.185 10.010 1.00 93.06 97 GLU A CA 1
ATOM 768 C C . GLU A 1 97 ? -0.793 -2.988 10.900 1.00 93.06 97 GLU A C 1
ATOM 770 O O . GLU A 1 97 ? -0.021 -2.114 10.507 1.00 93.06 97 GLU A O 1
ATOM 775 N N . PHE A 1 98 ? -1.309 -2.984 12.127 1.00 92.06 98 PHE A N 1
ATOM 776 C CA . PHE A 1 98 ? -1.091 -1.912 13.098 1.00 92.06 98 PHE A CA 1
ATOM 777 C C . PHE A 1 98 ? -0.331 -2.425 14.327 1.00 92.06 98 PHE A C 1
ATOM 779 O O . PHE A 1 98 ? -0.346 -3.618 14.647 1.00 92.06 98 PHE A O 1
ATOM 786 N N . MET A 1 99 ? 0.397 -1.528 14.986 1.00 89.44 99 MET A N 1
ATOM 787 C CA . MET A 1 99 ? 0.956 -1.733 16.327 1.00 89.44 99 MET A CA 1
ATOM 788 C C . MET A 1 99 ? -0.097 -1.397 17.402 1.00 89.44 99 MET A C 1
ATOM 790 O O . MET A 1 99 ? -1.172 -0.907 17.072 1.00 89.44 99 MET A O 1
ATOM 794 N N . GLU A 1 100 ? 0.205 -1.627 18.687 1.00 82.56 100 GLU A N 1
ATOM 795 C CA . GLU A 1 100 ? -0.724 -1.435 19.830 1.00 82.56 100 GLU A CA 1
ATOM 796 C C . GLU A 1 100 ? -1.249 0.009 20.029 1.00 82.56 100 GLU A C 1
ATOM 798 O O . GLU A 1 100 ? -2.034 0.267 20.934 1.00 82.56 100 GLU A O 1
ATOM 803 N N . ASN A 1 101 ? -0.833 0.964 19.197 1.00 83.69 101 ASN A N 1
ATOM 804 C CA . ASN A 1 101 ? -1.183 2.384 19.258 1.00 83.69 101 ASN A CA 1
ATOM 805 C C . ASN A 1 101 ? -1.691 2.939 17.914 1.00 83.69 101 ASN A C 1
ATOM 807 O O . ASN A 1 101 ? -1.464 4.111 17.613 1.00 83.69 101 ASN A O 1
ATOM 811 N N . ASP A 1 102 ? -2.309 2.090 17.088 1.00 85.06 102 ASP A N 1
ATOM 812 C CA . ASP A 1 102 ? -2.845 2.432 15.760 1.00 85.06 102 ASP A CA 1
ATOM 813 C C . ASP A 1 102 ? -1.808 3.022 14.789 1.00 85.06 102 ASP A C 1
ATOM 815 O O . ASP A 1 102 ? -2.147 3.633 13.773 1.00 85.06 102 ASP A O 1
ATOM 819 N N . ILE A 1 103 ? -0.518 2.806 15.055 1.00 89.00 103 ILE A N 1
ATOM 820 C CA . ILE A 1 103 ? 0.546 3.148 14.115 1.00 89.00 103 ILE A CA 1
ATOM 821 C C . ILE A 1 103 ? 0.675 2.008 13.096 1.00 89.00 103 ILE A C 1
ATOM 823 O O . ILE A 1 103 ? 0.917 0.863 13.500 1.00 89.00 103 ILE A O 1
ATOM 827 N N . PRO A 1 104 ? 0.562 2.288 11.784 1.00 92.00 104 PRO A N 1
ATOM 828 C CA . PRO A 1 104 ? 0.775 1.283 10.752 1.00 92.00 104 PRO A CA 1
ATOM 829 C C . PRO A 1 104 ? 2.195 0.712 10.802 1.00 92.00 104 PRO A C 1
ATOM 831 O O . PRO A 1 104 ? 3.179 1.448 10.918 1.00 92.00 104 PRO A O 1
ATOM 834 N N . LYS A 1 105 ? 2.315 -0.608 10.674 1.00 93.38 105 LYS A N 1
ATOM 835 C CA . LYS A 1 105 ? 3.598 -1.284 10.466 1.00 93.38 105 LYS A CA 1
ATOM 836 C C . LYS A 1 105 ? 4.065 -1.092 9.019 1.00 93.38 105 LYS A C 1
ATOM 838 O O . LYS A 1 105 ? 3.222 -1.006 8.124 1.00 93.38 105 LYS A O 1
ATOM 843 N N . PRO A 1 106 ? 5.386 -1.110 8.760 1.00 92.94 106 PRO A N 1
ATOM 844 C CA . PRO A 1 106 ? 5.907 -1.218 7.402 1.00 92.94 106 PRO A CA 1
ATOM 845 C C . PRO A 1 106 ? 5.270 -2.399 6.665 1.00 92.94 106 PRO A C 1
ATOM 847 O O . PRO A 1 106 ? 5.255 -3.524 7.173 1.00 92.94 106 PRO A O 1
ATOM 850 N N . MET A 1 107 ? 4.744 -2.150 5.470 1.00 93.50 107 MET A N 1
ATOM 851 C CA . MET A 1 107 ? 4.184 -3.200 4.634 1.00 93.50 107 MET A CA 1
ATOM 852 C C . MET A 1 107 ? 5.284 -4.129 4.131 1.00 93.50 107 MET A C 1
ATOM 854 O O . MET A 1 107 ? 6.412 -3.723 3.855 1.00 93.50 107 MET A O 1
ATOM 858 N N . ARG A 1 108 ? 4.919 -5.396 3.952 1.00 91.19 108 ARG A N 1
ATOM 859 C CA . ARG A 1 108 ? 5.749 -6.407 3.300 1.00 91.19 108 ARG A CA 1
ATOM 860 C C . ARG A 1 108 ? 4.963 -7.047 2.172 1.00 91.19 108 ARG A C 1
ATOM 862 O O . ARG A 1 108 ? 3.756 -7.247 2.293 1.00 91.19 108 ARG A O 1
ATOM 869 N N . PHE A 1 109 ? 5.645 -7.382 1.084 1.00 90.25 109 PHE A N 1
ATOM 870 C CA . PHE A 1 109 ? 5.006 -8.097 -0.006 1.00 90.25 109 PHE A CA 1
ATOM 871 C C . PHE A 1 109 ? 4.688 -9.539 0.396 1.00 90.25 109 PHE A C 1
ATOM 873 O O . PHE A 1 109 ? 5.566 -10.292 0.823 1.00 90.25 109 PHE A O 1
ATOM 880 N N . TYR A 1 110 ? 3.430 -9.929 0.217 1.00 90.94 110 TYR A N 1
ATOM 881 C CA . TYR A 1 110 ? 2.973 -11.300 0.393 1.00 90.94 110 TYR A CA 1
ATOM 882 C C . TYR A 1 110 ? 2.697 -11.919 -0.973 1.00 90.94 110 TYR A C 1
ATOM 884 O O . TYR A 1 110 ? 1.913 -11.384 -1.751 1.00 90.94 110 TYR A O 1
ATOM 892 N N . ASN A 1 111 ? 3.293 -13.080 -1.251 1.00 90.19 111 ASN A N 1
ATOM 893 C CA . ASN A 1 111 ? 2.989 -13.822 -2.481 1.00 90.19 111 ASN A CA 1
ATOM 894 C C . ASN A 1 111 ? 1.552 -14.361 -2.488 1.00 90.19 111 ASN A C 1
ATOM 896 O O . ASN A 1 111 ? 0.965 -14.563 -3.546 1.00 90.19 111 ASN A O 1
ATOM 900 N N . ASN A 1 112 ? 1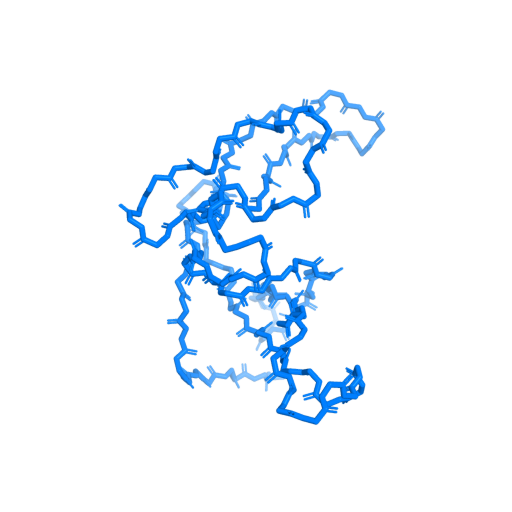.007 -14.637 -1.304 1.00 92.75 112 ASN A N 1
ATOM 901 C CA . ASN A 1 112 ? -0.383 -14.997 -1.087 1.00 92.75 112 ASN A CA 1
ATOM 902 C C . ASN A 1 112 ? -0.772 -14.680 0.362 1.00 92.75 112 ASN A C 1
ATOM 904 O O . ASN A 1 112 ? 0.077 -14.622 1.251 1.00 92.75 112 ASN A O 1
ATOM 908 N N . PHE A 1 113 ? -2.063 -14.474 0.576 1.00 92.19 113 PHE A N 1
ATOM 909 C CA . PHE A 1 113 ? -2.702 -14.422 1.885 1.00 92.19 113 PHE A CA 1
ATOM 910 C C . PHE A 1 113 ? -4.169 -14.829 1.710 1.00 92.19 113 PHE A C 1
ATOM 912 O O . PHE A 1 113 ? -4.666 -14.951 0.589 1.00 92.19 113 PHE A O 1
ATOM 919 N N . THR A 1 114 ? -4.866 -15.078 2.812 1.00 91.75 114 THR A N 1
ATOM 920 C CA . THR A 1 114 ? -6.296 -15.404 2.813 1.00 91.75 114 THR A CA 1
ATOM 921 C C . THR A 1 114 ? -7.017 -14.431 3.726 1.00 91.75 114 THR A C 1
ATOM 923 O O . THR A 1 114 ? -6.532 -14.143 4.818 1.00 91.75 114 THR A O 1
ATOM 926 N N . LEU A 1 115 ? -8.167 -13.935 3.274 1.00 88.31 115 LEU A N 1
ATOM 927 C CA . LEU A 1 115 ? -9.083 -13.145 4.087 1.00 88.31 115 LEU A CA 1
ATOM 928 C C . LEU A 1 115 ? -10.343 -13.961 4.325 1.00 88.31 115 LEU A C 1
ATOM 930 O O . LEU A 1 115 ? -10.938 -14.467 3.375 1.00 88.31 115 LEU A O 1
ATOM 934 N N . ASN A 1 116 ? -10.753 -14.052 5.582 1.00 86.00 116 ASN A N 1
ATOM 935 C CA . ASN A 1 116 ? -12.044 -14.614 5.944 1.00 86.00 116 ASN A CA 1
ATOM 936 C C . ASN A 1 116 ? -13.001 -13.443 6.141 1.00 86.00 116 ASN A C 1
ATOM 938 O O . ASN A 1 116 ? -12.850 -12.689 7.094 1.00 86.00 116 ASN A O 1
ATOM 942 N N . ILE A 1 117 ? -13.928 -13.267 5.205 1.00 82.94 117 ILE A N 1
ATOM 943 C CA . ILE A 1 117 ? -14.952 -12.221 5.260 1.00 82.94 117 ILE A CA 1
ATOM 944 C C . ILE A 1 117 ? -16.234 -12.891 5.755 1.00 82.94 117 ILE A C 1
ATOM 946 O O . ILE A 1 117 ? -16.615 -13.928 5.204 1.00 82.94 117 ILE A O 1
ATOM 950 N N . GLN A 1 118 ? -16.849 -12.343 6.803 1.00 71.75 118 GLN A N 1
ATOM 951 C CA . GLN A 1 118 ? -18.090 -12.852 7.398 1.00 71.75 118 GLN A CA 1
ATOM 952 C C . GLN A 1 118 ? -19.304 -12.013 7.010 1.00 71.75 118 GLN A C 1
ATOM 954 O O . GLN A 1 118 ? -19.173 -10.770 6.957 1.00 71.75 118 GLN A O 1
#

Organism: NCBI:txid433720

Radius of gyration: 15.77 Å; chains: 1; bounding box: 38×36×44 Å

Foldseek 3Di:
DWDWDDPDPVDPTDTDDDQKDFLVRHRQDPDDPPQCADSNDPPHRLAQRILFSWDFDDWDWACQDPVDIWTKTKGWSQQPDPVNDRVPTDMAIWIFDADPVRHTDHTHGDPDDDGRHD

Secondary structure (DSSP, 8-state):
-EEEE-SBTTB--EEEEESS-BTTSPPPPS--TT--S-TT-TT-TT---BSS-SEEEEEEEEE-SSS-EEEEEEEE-TT--TT--GGG--EEEEEEPB-TTSPBPPP---S-------

InterPro domains:
  IPR023296 Glycosyl hydrolase, five-bladed beta-propeller domain superfamily [G3DSA:2.115.10.20] (1-118)

Sequence (118 aa):
ARTFISTNPLGNWTYLSELDYCADGKAPPDHIDGQNINPCSLNDPYGTNFTVPAQQFNVATLPISSEETLYMYYGERFRSSYDGIKGHDFQAWIPIEFMENDIPKPMRFYNNFTLNIQ